Protein AF-A0AAV1LD64-F1 (afdb_monomer)

Solvent-accessible surface are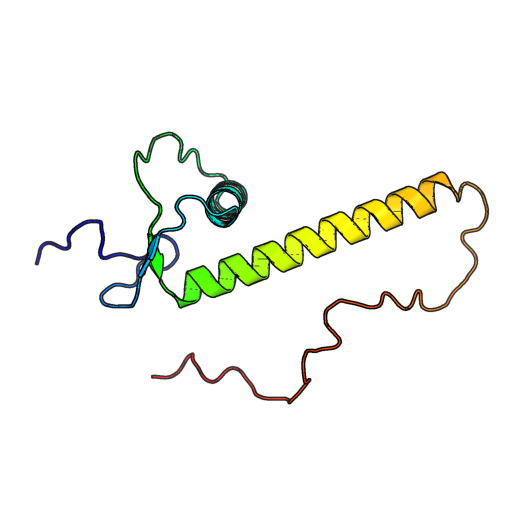a (backbone atoms only — not comparable to full-atom values): 7264 Å² total; per-residue (Å²): 137,86,76,61,85,90,50,45,17,74,84,77,64,51,57,95,62,67,67,42,67,33,63,99,40,78,58,41,58,50,49,43,62,74,64,73,48,84,59,87,76,58,91,66,69,57,39,27,30,56,69,57,50,55,49,50,54,51,50,52,52,51,52,52,52,52,52,54,50,49,54,53,49,53,51,49,56,73,73,38,90,61,80,95,78,78,97,74,82,82,78,71,81,56,90,60,84,74,59,78,84,66,93,67,74,93,74,86,88,78,132

Sequence (111 aa):
MAFSESEVCRICLSVNIRMFALKETGLQNLYKTLTNSFLDEIEGPIIVCFTCHARLIRCRRLQQQAIESNVVLEQLLSVGSMVLSIPSIITYKSPLLNIGLTHRFCQICHT

Foldseek 3Di:
DDDDPQAAAPPPRDGPAAKDFCPPPCLVVLVCVVVVDPCVVPPDTHIHHPVVVVVSVVVVLVVVVVVVVVVVVVVCVVVPVDDPDDDDDPPPPPPCVVPPPPPDDDDPPD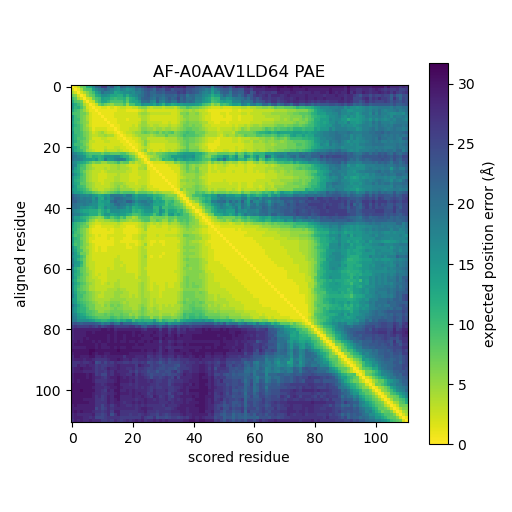D

pLDDT: mean 70.48, std 21.68, range [32.62, 94.56]

Nearest PDB structures (foldseek):
  7pok-assembly1_C  TM=6.959E-01  e=3.299E-03  Drosophila melanogaster

Radius of gyration: 19.92 Å; Cα contacts (8 Å, |Δi|>4): 60; chains: 1; bounding box: 50×31×50 Å

Structure (mmCIF, N/CA/C/O backbone):
data_AF-A0AAV1LD64-F1
#
_entry.id   AF-A0AAV1LD64-F1
#
loop_
_atom_site.group_PDB
_atom_site.id
_atom_site.type_symbol
_atom_site.label_atom_id
_atom_site.label_alt_id
_atom_site.label_comp_id
_atom_site.label_asym_id
_atom_site.label_entity_id
_atom_site.label_seq_id
_atom_site.pdbx_PDB_ins_code
_atom_site.Cartn_x
_atom_site.Cartn_y
_atom_site.Cartn_z
_atom_site.occupancy
_atom_site.B_iso_or_equiv
_atom_site.auth_seq_id
_atom_site.auth_comp_id
_atom_site.auth_asym_id
_atom_site.auth_atom_id
_atom_site.pdbx_PDB_model_num
ATOM 1 N N . MET A 1 1 ? 23.409 -4.088 -20.575 1.00 36.66 1 MET A N 1
ATOM 2 C CA . MET A 1 1 ? 22.063 -3.493 -20.709 1.00 36.66 1 MET A CA 1
ATOM 3 C C . MET A 1 1 ? 21.831 -2.635 -19.483 1.00 36.66 1 MET A C 1
ATOM 5 O O . MET A 1 1 ? 21.781 -3.184 -18.392 1.00 36.66 1 MET A O 1
ATOM 9 N N . ALA A 1 2 ? 21.828 -1.313 -19.645 1.00 37.06 2 ALA A N 1
ATOM 10 C CA . ALA A 1 2 ? 21.528 -0.380 -18.565 1.00 37.06 2 ALA A CA 1
ATOM 11 C C . ALA A 1 2 ? 20.027 -0.077 -18.624 1.00 37.06 2 ALA A C 1
ATOM 13 O O . ALA A 1 2 ? 19.560 0.436 -19.636 1.00 37.06 2 ALA A O 1
ATOM 14 N N . PHE A 1 3 ? 19.286 -0.461 -17.587 1.00 45.44 3 PHE A N 1
ATOM 15 C CA . PHE A 1 3 ? 17.889 -0.067 -17.423 1.00 45.44 3 PHE A CA 1
ATOM 16 C C . PHE A 1 3 ? 17.871 1.320 -16.790 1.00 45.44 3 PHE A C 1
ATOM 18 O O . PHE A 1 3 ? 18.592 1.564 -15.821 1.00 45.44 3 PHE A O 1
ATOM 25 N N . SER A 1 4 ? 17.083 2.233 -17.347 1.00 50.72 4 SER A N 1
ATOM 26 C CA . SER A 1 4 ? 16.829 3.508 -16.673 1.00 50.72 4 SER A CA 1
ATOM 27 C C . SER A 1 4 ? 15.995 3.227 -15.415 1.00 50.72 4 SER A C 1
ATOM 29 O O . SER A 1 4 ? 15.118 2.363 -15.442 1.00 50.72 4 SER A O 1
ATOM 31 N N . GLU A 1 5 ? 16.245 3.914 -14.293 1.00 54.12 5 GLU A N 1
ATOM 32 C CA . GLU A 1 5 ? 15.523 3.685 -13.019 1.00 54.12 5 GLU A CA 1
ATOM 33 C C . GLU A 1 5 ? 13.987 3.752 -13.152 1.00 54.12 5 GLU A C 1
ATOM 35 O O . GLU A 1 5 ? 13.259 3.212 -12.319 1.00 54.12 5 GLU A O 1
ATOM 40 N N . SER A 1 6 ? 13.479 4.351 -14.232 1.00 60.78 6 SER A N 1
ATOM 41 C CA . SER A 1 6 ? 12.062 4.418 -14.584 1.00 60.78 6 SER A CA 1
ATOM 42 C C . SER A 1 6 ? 11.432 3.114 -15.101 1.00 60.78 6 SER A C 1
ATOM 44 O O . SER A 1 6 ? 10.228 3.095 -15.359 1.00 60.78 6 SER A O 1
ATOM 46 N N . GLU A 1 7 ? 12.191 2.026 -15.255 1.00 73.62 7 GLU A N 1
ATOM 47 C CA . GLU A 1 7 ? 11.720 0.793 -15.913 1.00 73.62 7 GLU A CA 1
ATOM 48 C C . GLU A 1 7 ? 11.458 -0.383 -14.963 1.00 73.62 7 GLU A C 1
ATOM 50 O O . GLU A 1 7 ? 11.042 -1.453 -15.414 1.00 73.62 7 GLU A O 1
ATOM 55 N N . VAL A 1 8 ? 11.655 -0.202 -13.652 1.00 87.69 8 VAL A N 1
ATOM 56 C CA . VAL A 1 8 ? 11.514 -1.271 -12.650 1.00 87.69 8 VAL A CA 1
ATOM 57 C C . VAL A 1 8 ? 10.371 -0.962 -11.684 1.00 87.69 8 VAL A C 1
ATOM 59 O O . VAL A 1 8 ? 10.309 0.103 -11.073 1.00 87.69 8 VAL A O 1
ATOM 62 N N . CYS A 1 9 ? 9.462 -1.918 -11.482 1.00 90.56 9 CYS A N 1
ATOM 63 C CA . CYS A 1 9 ? 8.418 -1.780 -10.472 1.00 90.56 9 CYS A CA 1
ATOM 64 C C . CYS A 1 9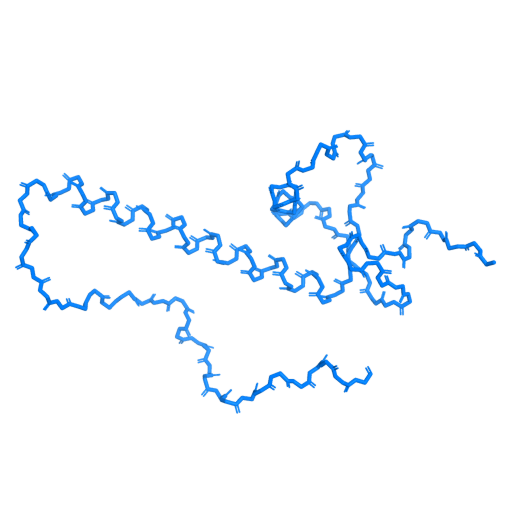 ? 9.014 -1.806 -9.060 1.00 90.56 9 CYS A C 1
ATOM 66 O O . CYS A 1 9 ? 9.611 -2.801 -8.657 1.00 90.56 9 CYS A O 1
ATOM 68 N N . ARG A 1 10 ? 8.733 -0.783 -8.245 1.00 87.94 10 ARG A N 1
ATOM 69 C CA . ARG A 1 10 ? 9.268 -0.702 -6.876 1.00 87.94 10 ARG A CA 1
ATOM 70 C C . ARG A 1 10 ? 8.802 -1.815 -5.924 1.00 87.94 10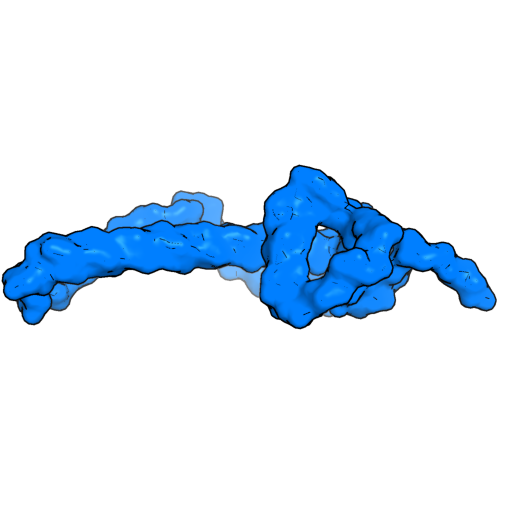 ARG A C 1
ATOM 72 O O . ARG A 1 10 ? 9.481 -2.090 -4.946 1.00 87.94 10 ARG A O 1
ATOM 79 N N . ILE A 1 11 ? 7.661 -2.452 -6.198 1.00 90.25 11 ILE A N 1
ATOM 80 C CA . ILE A 1 11 ? 7.078 -3.487 -5.326 1.00 90.25 11 ILE A CA 1
ATOM 81 C C . ILE A 1 11 ? 7.542 -4.892 -5.715 1.00 90.25 11 ILE A C 1
ATOM 83 O O . ILE A 1 11 ? 7.927 -5.669 -4.852 1.00 90.25 11 ILE A O 1
ATOM 87 N N . CYS A 1 12 ? 7.440 -5.247 -6.998 1.00 92.94 12 CYS A N 1
ATOM 88 C CA . CYS A 1 12 ? 7.684 -6.616 -7.463 1.00 92.94 12 CYS A CA 1
ATOM 89 C C . CYS A 1 12 ? 8.910 -6.755 -8.369 1.00 92.94 12 CYS A C 1
ATOM 91 O O . CYS A 1 12 ? 9.140 -7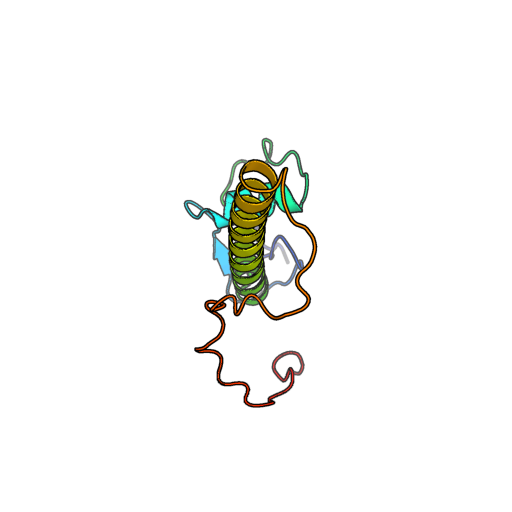.840 -8.890 1.00 92.94 12 CYS A O 1
ATOM 93 N N . LEU A 1 13 ? 9.659 -5.669 -8.590 1.00 90.88 13 LEU A N 1
ATOM 94 C CA . LEU A 1 13 ? 10.872 -5.611 -9.417 1.00 90.88 13 LEU A CA 1
ATOM 95 C C . LEU A 1 13 ? 10.693 -6.047 -10.881 1.00 90.88 13 LEU A C 1
ATOM 97 O O . LEU A 1 13 ? 11.666 -6.238 -11.603 1.00 90.88 13 LEU A O 1
ATOM 101 N N . SER A 1 14 ? 9.452 -6.184 -11.348 1.00 91.19 14 SER A N 1
ATOM 102 C CA . SER A 1 14 ? 9.168 -6.482 -12.749 1.00 91.19 14 SER A CA 1
ATOM 103 C C . SER A 1 14 ? 9.597 -5.328 -13.654 1.00 91.19 14 SER A C 1
ATOM 105 O O . SER A 1 14 ? 9.457 -4.163 -13.281 1.00 91.19 14 SER A O 1
ATOM 107 N N . VAL A 1 15 ? 10.051 -5.675 -14.856 1.00 90.38 15 VAL A N 1
ATOM 108 C CA . VAL A 1 15 ? 10.501 -4.760 -15.916 1.00 90.38 15 VAL A CA 1
ATOM 109 C C . VAL A 1 15 ? 9.683 -4.971 -17.189 1.00 90.38 15 VAL A C 1
ATOM 111 O O . VAL A 1 15 ? 8.971 -5.969 -17.293 1.00 90.38 15 VAL A O 1
ATOM 114 N N . ASN A 1 16 ? 9.779 -4.055 -18.160 1.00 84.69 16 ASN A N 1
ATOM 115 C CA . ASN A 1 16 ? 9.118 -4.159 -19.475 1.00 84.69 16 ASN A CA 1
ATOM 116 C C . ASN A 1 16 ? 7.587 -4.326 -19.418 1.00 84.69 16 ASN A C 1
ATOM 118 O O . ASN A 1 16 ? 6.976 -4.928 -20.299 1.00 84.69 16 ASN A O 1
ATOM 122 N N . ILE A 1 17 ? 6.948 -3.794 -18.377 1.00 88.19 17 ILE A N 1
ATOM 123 C CA . ILE A 1 17 ? 5.492 -3.818 -18.211 1.00 88.19 17 ILE A CA 1
ATOM 124 C C . ILE A 1 17 ? 4.961 -2.416 -17.962 1.00 88.19 17 ILE A C 1
ATOM 126 O O . ILE A 1 17 ? 5.699 -1.523 -17.555 1.00 88.19 17 ILE A O 1
ATOM 130 N N . ARG A 1 18 ? 3.658 -2.214 -18.190 1.00 88.88 18 ARG A N 1
ATOM 131 C CA . ARG A 1 18 ? 3.028 -0.905 -17.994 1.00 88.88 18 ARG A CA 1
ATOM 132 C C . ARG A 1 18 ? 3.195 -0.442 -16.544 1.00 88.88 18 ARG A C 1
ATOM 134 O O . ARG A 1 18 ? 2.685 -1.083 -15.618 1.00 88.88 18 ARG A O 1
ATOM 141 N N . MET A 1 19 ? 3.871 0.691 -16.392 1.00 89.62 19 MET A N 1
ATOM 142 C CA . MET A 1 19 ? 4.152 1.333 -15.117 1.00 89.62 19 MET A CA 1
ATOM 143 C C . MET A 1 19 ? 3.226 2.526 -14.863 1.00 89.62 19 MET A C 1
ATOM 145 O O . MET A 1 19 ? 2.727 3.157 -15.791 1.00 89.62 19 MET A O 1
ATOM 149 N N . PHE A 1 20 ? 3.011 2.825 -13.588 1.00 88.88 20 PHE A N 1
ATOM 150 C CA . PHE A 1 20 ? 2.203 3.921 -13.078 1.00 88.88 20 PHE A CA 1
ATOM 151 C C . PHE A 1 20 ? 2.992 4.641 -11.991 1.00 88.88 20 PHE A C 1
ATOM 153 O O . PHE A 1 20 ? 3.495 4.008 -11.059 1.00 88.88 20 PHE A O 1
ATOM 160 N N . ALA A 1 21 ? 3.082 5.963 -12.097 1.00 88.31 21 ALA A N 1
ATOM 161 C CA . ALA A 1 21 ? 3.579 6.790 -11.011 1.00 88.31 21 ALA A CA 1
ATOM 162 C C . ALA A 1 21 ? 2.502 6.897 -9.921 1.00 88.31 21 ALA A C 1
ATOM 164 O O . ALA A 1 21 ? 1.340 7.163 -10.215 1.00 88.31 21 ALA A O 1
ATOM 165 N N . LEU A 1 22 ? 2.891 6.731 -8.658 1.00 87.00 22 LEU A N 1
ATOM 166 C CA . LEU A 1 22 ? 2.005 6.926 -7.507 1.00 87.00 22 LEU A CA 1
ATOM 167 C C . LEU A 1 22 ? 1.806 8.410 -7.145 1.00 87.00 22 LEU A C 1
ATOM 169 O O . LEU A 1 22 ? 1.011 8.703 -6.247 1.00 87.00 22 LEU A O 1
ATOM 173 N N . LYS A 1 23 ? 2.521 9.326 -7.822 1.00 73.31 23 LYS A N 1
ATOM 174 C CA . LYS A 1 23 ? 2.572 10.765 -7.516 1.00 73.31 23 LYS A CA 1
ATOM 175 C C . LYS A 1 23 ? 1.161 11.358 -7.410 1.00 73.31 23 LYS A C 1
ATOM 177 O O . LYS A 1 23 ? 0.303 11.055 -8.232 1.00 73.31 23 LYS A O 1
ATOM 182 N N . GLU A 1 24 ? 0.940 12.178 -6.380 1.00 60.91 24 GLU A N 1
ATOM 183 C CA . GLU A 1 24 ? -0.305 12.938 -6.127 1.00 60.91 24 GLU A CA 1
ATOM 184 C C . GLU A 1 24 ? -1.561 12.101 -5.836 1.00 60.91 24 GLU A C 1
ATOM 186 O O . GLU A 1 24 ? -2.674 12.618 -5.754 1.00 60.91 24 GLU A O 1
ATOM 191 N N . THR A 1 25 ? -1.399 10.805 -5.576 1.00 62.66 25 THR A N 1
ATOM 192 C CA . THR A 1 25 ? -2.499 9.950 -5.129 1.00 62.66 25 THR A CA 1
ATOM 193 C C . THR A 1 25 ? -2.305 9.564 -3.667 1.00 62.66 25 THR A C 1
ATOM 195 O O . THR A 1 25 ? -1.194 9.283 -3.219 1.00 62.66 25 THR A O 1
ATOM 198 N N . GLY A 1 26 ? -3.398 9.425 -2.909 1.00 76.75 26 GLY A N 1
ATOM 199 C CA . GLY A 1 26 ? -3.336 8.820 -1.566 1.00 76.75 26 GLY A CA 1
ATOM 200 C C . GLY A 1 26 ? -2.767 7.385 -1.541 1.00 76.75 26 GLY A C 1
ATOM 201 O O . GLY A 1 26 ? -2.587 6.828 -0.464 1.00 76.75 26 GLY A O 1
ATOM 202 N N . LEU A 1 27 ? -2.458 6.781 -2.700 1.00 86.19 27 LEU A N 1
ATOM 203 C CA . LEU A 1 27 ? -1.750 5.502 -2.793 1.00 86.19 27 LEU A CA 1
ATOM 204 C C . LEU A 1 27 ? -0.258 5.625 -2.464 1.00 86.19 27 LEU A C 1
ATOM 206 O O . LEU A 1 27 ? 0.299 4.666 -1.941 1.00 86.19 27 LEU A O 1
ATOM 210 N N . GLN A 1 28 ? 0.385 6.769 -2.726 1.00 86.19 28 GLN A N 1
ATOM 211 C CA . GLN A 1 28 ? 1.790 6.971 -2.351 1.00 86.19 28 GLN A CA 1
ATOM 212 C C . GLN A 1 28 ? 1.955 6.955 -0.828 1.00 86.19 28 GLN A C 1
ATOM 214 O O . GLN A 1 28 ? 2.849 6.288 -0.314 1.00 86.19 28 GLN A O 1
ATOM 219 N N . ASN A 1 29 ? 1.049 7.621 -0.110 1.00 84.81 29 ASN A N 1
ATOM 220 C CA . ASN A 1 29 ? 1.039 7.615 1.353 1.00 84.81 29 ASN A CA 1
ATOM 221 C C . ASN A 1 29 ? 0.752 6.215 1.898 1.00 84.81 29 ASN A C 1
ATOM 223 O O . ASN A 1 29 ? 1.490 5.740 2.753 1.00 84.81 29 ASN A O 1
ATOM 227 N N . LEU A 1 30 ? -0.253 5.522 1.347 1.00 88.12 30 LEU A N 1
ATOM 228 C CA . LEU A 1 30 ? -0.539 4.137 1.723 1.00 88.12 30 LEU A CA 1
ATOM 229 C C . LEU A 1 30 ? 0.679 3.232 1.518 1.00 88.12 30 LEU A C 1
ATOM 231 O O . LEU A 1 30 ? 1.000 2.435 2.392 1.00 88.12 30 LEU A O 1
ATOM 235 N N . TYR A 1 31 ? 1.363 3.356 0.382 1.00 88.25 31 TYR A N 1
ATOM 236 C CA . TYR A 1 31 ? 2.583 2.605 0.122 1.00 88.25 31 TYR A CA 1
ATOM 237 C C . TYR A 1 31 ? 3.646 2.887 1.192 1.00 88.25 31 TYR A C 1
ATOM 239 O O . TYR A 1 31 ? 4.110 1.936 1.812 1.00 88.25 31 TYR A O 1
ATOM 247 N N . LYS A 1 32 ? 3.947 4.167 1.478 1.00 85.69 32 LYS A N 1
ATOM 248 C CA . LYS A 1 32 ? 4.897 4.568 2.535 1.00 85.69 32 LYS A CA 1
ATOM 249 C C . LYS A 1 32 ? 4.540 3.954 3.896 1.00 85.69 32 LYS A C 1
ATOM 251 O O . LYS A 1 32 ? 5.420 3.429 4.572 1.00 85.69 32 LYS A O 1
ATOM 256 N N . THR A 1 33 ? 3.259 3.982 4.273 1.00 86.44 33 THR A N 1
ATOM 257 C CA . THR A 1 33 ? 2.761 3.378 5.519 1.00 86.44 33 THR A CA 1
ATOM 258 C C . THR A 1 33 ? 2.961 1.863 5.542 1.00 86.44 33 THR A C 1
ATOM 260 O O . THR A 1 33 ? 3.423 1.325 6.542 1.00 86.44 33 THR A O 1
ATOM 263 N N . LEU A 1 34 ? 2.631 1.162 4.452 1.00 86.69 34 LEU A N 1
ATOM 264 C CA . LEU A 1 34 ? 2.718 -0.300 4.389 1.00 86.69 34 LEU A CA 1
ATOM 265 C C . LEU A 1 34 ? 4.158 -0.812 4.409 1.00 86.69 34 LEU A C 1
ATOM 267 O O . LEU A 1 34 ? 4.419 -1.867 4.978 1.00 86.69 34 LEU A O 1
ATOM 271 N N . THR A 1 35 ? 5.085 -0.098 3.775 1.00 84.62 35 THR A N 1
ATOM 272 C CA . THR A 1 35 ? 6.485 -0.527 3.701 1.00 84.62 35 THR A CA 1
ATOM 273 C C . THR A 1 35 ? 7.314 -0.081 4.899 1.00 84.62 35 THR A C 1
ATOM 275 O O . THR A 1 35 ? 8.494 -0.419 4.954 1.00 84.62 35 THR A O 1
ATOM 278 N N . ASN A 1 36 ? 6.713 0.657 5.848 1.00 74.12 36 ASN A N 1
ATOM 279 C CA . ASN A 1 36 ? 7.356 1.228 7.040 1.00 74.12 36 ASN A CA 1
ATOM 280 C C . ASN A 1 36 ? 8.726 1.861 6.746 1.00 74.12 36 ASN A C 1
ATOM 282 O O . ASN A 1 36 ? 9.667 1.813 7.535 1.00 74.12 36 ASN A O 1
ATOM 286 N N . SER A 1 37 ? 8.866 2.360 5.528 1.00 63.06 37 SER A N 1
ATOM 287 C CA . SER A 1 37 ? 10.151 2.693 4.949 1.00 63.06 37 SER A CA 1
ATOM 288 C C . SER A 1 37 ? 10.329 4.192 5.065 1.00 63.06 37 SER A C 1
ATOM 290 O O . SER A 1 37 ? 9.462 4.937 4.597 1.00 63.06 37 SER A O 1
ATOM 292 N N . PHE A 1 38 ? 11.466 4.602 5.627 1.00 54.66 38 PHE A N 1
ATOM 293 C CA . PHE A 1 38 ? 12.020 5.955 5.586 1.00 54.66 38 PHE A CA 1
ATOM 294 C C . PHE A 1 38 ? 12.306 6.348 4.125 1.00 54.66 38 PHE A C 1
ATOM 296 O O . PHE A 1 38 ? 13.439 6.417 3.673 1.00 54.66 38 PHE A O 1
ATOM 303 N N . LEU A 1 39 ? 11.254 6.527 3.327 1.00 55.44 39 LEU A N 1
ATOM 304 C CA . LEU A 1 39 ? 11.322 6.942 1.921 1.00 55.44 39 LEU A CA 1
ATOM 305 C C . LEU A 1 39 ? 11.444 8.459 1.795 1.00 55.44 39 LEU A C 1
ATOM 307 O O . LEU A 1 39 ? 11.121 9.012 0.745 1.00 55.44 39 LEU A O 1
ATOM 311 N N . ASP A 1 40 ? 11.860 9.128 2.863 1.00 54.16 40 ASP A N 1
ATOM 312 C CA . ASP A 1 40 ? 12.151 10.555 2.833 1.00 54.16 40 ASP A CA 1
ATOM 313 C C . ASP A 1 40 ? 13.466 10.832 2.089 1.00 54.16 40 ASP A C 1
ATOM 315 O O . ASP A 1 40 ? 13.705 11.961 1.684 1.00 54.16 40 ASP A O 1
ATOM 319 N N . GLU A 1 41 ? 14.254 9.789 1.798 1.00 55.84 41 GLU A N 1
ATOM 320 C CA . GLU A 1 41 ? 15.472 9.872 0.983 1.00 55.84 41 GLU A CA 1
ATOM 321 C C . GLU A 1 41 ? 15.245 9.625 -0.519 1.00 55.84 41 GLU A C 1
ATOM 323 O O . GLU A 1 41 ? 16.138 9.883 -1.322 1.00 55.84 41 GLU A O 1
ATOM 328 N N . ILE A 1 42 ? 14.070 9.135 -0.943 1.00 58.69 42 ILE A N 1
ATOM 329 C CA . ILE A 1 42 ? 13.805 8.922 -2.376 1.00 58.69 42 ILE A CA 1
ATOM 330 C C . ILE A 1 42 ? 13.135 10.167 -2.947 1.00 58.69 42 ILE A C 1
ATOM 332 O O . ILE A 1 42 ? 11.906 10.276 -2.983 1.00 58.69 42 ILE A O 1
ATOM 336 N N . GLU A 1 43 ? 13.959 11.103 -3.415 1.00 57.62 43 GLU A N 1
ATOM 337 C CA . GLU A 1 43 ? 13.525 12.221 -4.250 1.00 57.62 43 GLU A CA 1
ATOM 338 C C . GLU A 1 43 ? 12.990 11.688 -5.587 1.00 57.62 43 GLU A C 1
ATOM 340 O O . GLU A 1 43 ? 13.714 11.522 -6.564 1.00 57.62 43 GLU A O 1
ATOM 345 N N . GLY A 1 44 ? 11.695 11.369 -5.648 1.00 67.06 44 GLY A N 1
ATOM 346 C CA . GLY A 1 44 ? 11.079 10.994 -6.915 1.00 67.06 44 GLY A CA 1
ATOM 347 C C . GLY A 1 44 ? 9.691 10.364 -6.824 1.00 67.06 44 GLY A C 1
ATOM 348 O O . GLY A 1 44 ? 9.259 9.888 -5.770 1.00 67.06 44 GLY A O 1
ATOM 349 N N . PRO A 1 45 ? 8.948 10.353 -7.944 1.00 73.19 45 PRO A N 1
ATOM 350 C CA . PRO A 1 45 ? 7.699 9.617 -8.034 1.00 73.19 45 PRO A CA 1
ATOM 351 C C . PRO A 1 45 ? 7.967 8.114 -7.898 1.00 73.19 45 PRO A C 1
ATOM 353 O O . PRO A 1 45 ? 8.757 7.540 -8.640 1.00 73.19 45 PRO A O 1
ATOM 356 N N . ILE A 1 46 ? 7.266 7.454 -6.976 1.00 84.62 46 ILE A N 1
ATOM 357 C CA . ILE A 1 46 ? 7.335 5.995 -6.844 1.00 84.62 46 ILE A CA 1
ATOM 358 C C . ILE A 1 46 ? 6.626 5.374 -8.044 1.00 84.62 46 ILE A C 1
ATOM 360 O O . ILE A 1 46 ? 5.441 5.633 -8.260 1.00 84.62 46 ILE A O 1
ATOM 364 N N . ILE A 1 47 ? 7.338 4.550 -8.806 1.00 88.50 47 ILE A N 1
ATOM 365 C CA . ILE A 1 47 ? 6.813 3.892 -10.002 1.00 88.50 47 ILE A CA 1
ATOM 366 C C . ILE A 1 47 ? 6.512 2.422 -9.693 1.00 88.50 47 ILE A C 1
ATOM 368 O O . ILE A 1 47 ? 7.336 1.687 -9.143 1.00 88.50 47 ILE A O 1
ATOM 372 N N . VAL A 1 48 ? 5.305 1.975 -10.036 1.00 90.94 48 VAL A N 1
ATOM 373 C CA . VAL A 1 48 ? 4.855 0.594 -9.826 1.00 90.94 48 VAL A CA 1
ATOM 374 C C . VAL A 1 48 ? 4.169 0.046 -11.068 1.00 90.94 48 VAL A C 1
ATOM 376 O O . VAL A 1 48 ? 3.572 0.790 -11.838 1.00 90.94 48 VAL A O 1
ATOM 379 N N . CYS A 1 49 ? 4.198 -1.267 -11.264 1.00 93.75 49 CYS A N 1
ATOM 380 C CA . CYS A 1 49 ? 3.477 -1.882 -12.367 1.00 93.75 49 CYS A CA 1
ATOM 381 C C . CYS A 1 49 ? 1.961 -1.846 -12.159 1.00 93.75 49 CYS A C 1
ATOM 383 O O . CYS A 1 49 ? 1.474 -1.737 -11.031 1.00 93.75 49 CYS A O 1
ATOM 385 N N . PHE A 1 50 ? 1.206 -2.016 -13.245 1.00 91.44 50 PHE A N 1
ATOM 386 C CA . PHE A 1 50 ? -0.260 -2.027 -13.222 1.00 91.44 50 PHE A CA 1
ATOM 387 C C . PHE A 1 50 ? -0.852 -3.028 -12.209 1.00 91.44 50 PHE A C 1
ATOM 389 O O . PHE A 1 50 ? -1.843 -2.723 -11.543 1.00 91.44 50 PHE A O 1
ATOM 396 N N . THR A 1 51 ? -0.226 -4.198 -12.041 1.00 94.56 51 THR A N 1
ATOM 397 C CA . THR A 1 51 ? -0.663 -5.230 -11.088 1.00 94.56 51 THR A CA 1
ATOM 398 C C . THR A 1 51 ? -0.507 -4.756 -9.649 1.00 94.56 51 THR A C 1
ATOM 400 O O . THR A 1 51 ? -1.441 -4.857 -8.850 1.00 94.56 51 THR A O 1
ATOM 403 N N . CYS A 1 52 ? 0.656 -4.205 -9.306 1.00 93.44 52 CYS A N 1
ATOM 404 C CA . CYS A 1 52 ? 0.917 -3.682 -7.970 1.00 93.44 52 CYS A CA 1
ATOM 405 C C . CYS A 1 52 ? 0.103 -2.418 -7.682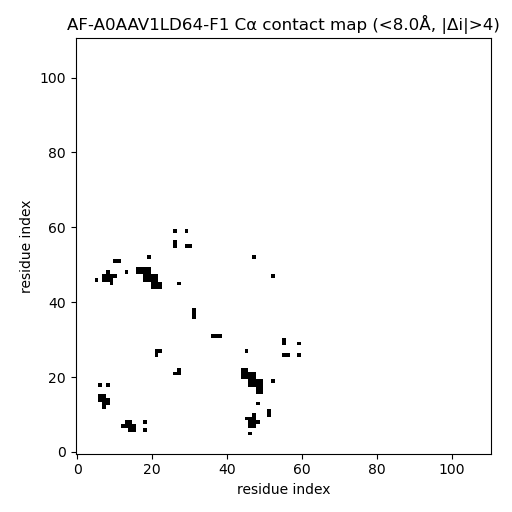 1.00 93.44 52 CYS A C 1
ATOM 407 O O . CYS A 1 52 ? -0.413 -2.270 -6.577 1.00 93.44 52 CYS A O 1
ATOM 409 N N . HIS A 1 53 ? -0.113 -1.569 -8.687 1.00 92.44 53 HIS A N 1
ATOM 410 C CA . HIS A 1 53 ? -1.028 -0.435 -8.601 1.00 92.44 53 HIS A CA 1
ATOM 411 C C . HIS A 1 53 ? -2.456 -0.887 -8.243 1.00 92.44 53 HIS A C 1
ATOM 413 O O . HIS A 1 53 ? -3.059 -0.386 -7.294 1.00 92.44 53 HIS A O 1
ATOM 419 N N . ALA A 1 54 ? -2.986 -1.903 -8.935 1.00 92.50 54 ALA A N 1
ATOM 420 C CA . ALA A 1 54 ? -4.307 -2.458 -8.639 1.00 92.50 54 ALA A CA 1
ATOM 421 C C . ALA A 1 54 ? -4.391 -3.080 -7.233 1.00 92.50 54 ALA A C 1
ATOM 423 O O . ALA A 1 54 ? -5.416 -2.951 -6.559 1.00 92.50 54 ALA A O 1
ATOM 424 N N . ARG A 1 55 ? -3.316 -3.729 -6.762 1.00 94.44 55 ARG A N 1
ATOM 425 C CA . ARG A 1 55 ? -3.230 -4.255 -5.388 1.00 94.44 55 ARG A CA 1
ATOM 426 C C . ARG A 1 55 ? -3.262 -3.130 -4.352 1.00 94.44 55 ARG A C 1
ATOM 428 O O . ARG A 1 55 ? -4.055 -3.218 -3.420 1.00 94.44 55 ARG A O 1
ATOM 435 N N . LEU A 1 56 ? -2.505 -2.050 -4.554 1.00 92.75 56 LEU A N 1
ATOM 436 C CA . LEU A 1 56 ? -2.529 -0.877 -3.672 1.00 92.75 56 LEU A CA 1
ATOM 4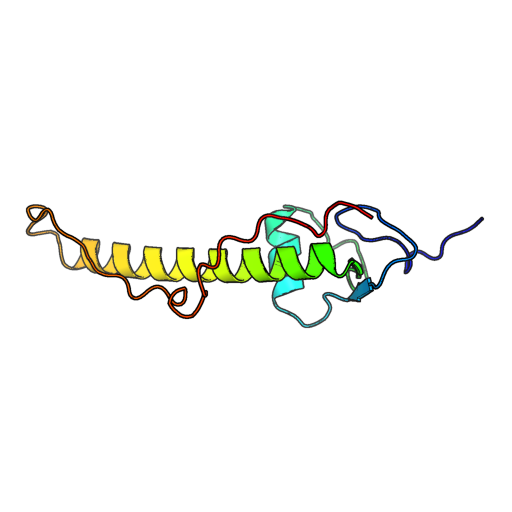37 C C . LEU A 1 56 ? -3.924 -0.245 -3.583 1.00 92.75 56 LEU A C 1
ATOM 439 O O . LEU A 1 56 ? -4.371 0.099 -2.491 1.00 92.75 56 LEU A O 1
ATOM 443 N N . ILE A 1 57 ? -4.659 -0.154 -4.697 1.00 91.94 57 ILE A N 1
ATOM 444 C CA . ILE A 1 57 ? -6.051 0.327 -4.683 1.00 91.94 57 ILE A CA 1
ATOM 445 C C . ILE A 1 57 ? -6.936 -0.554 -3.792 1.00 91.94 57 ILE A C 1
ATOM 447 O O . ILE A 1 57 ? -7.755 -0.038 -3.030 1.00 91.94 57 ILE A O 1
ATOM 451 N N . ARG A 1 58 ? -6.783 -1.882 -3.865 1.00 93.56 58 ARG A N 1
ATOM 452 C CA . ARG A 1 58 ? -7.541 -2.813 -3.012 1.00 93.56 58 ARG A CA 1
ATOM 453 C C . ARG A 1 58 ? -7.171 -2.649 -1.541 1.00 93.56 58 ARG A C 1
ATOM 455 O O . ARG A 1 58 ? -8.072 -2.594 -0.711 1.00 93.56 58 ARG A O 1
ATOM 462 N N . CYS A 1 59 ? -5.885 -2.493 -1.232 1.00 93.38 59 CYS A N 1
ATOM 463 C CA . CYS A 1 59 ? -5.425 -2.195 0.123 1.00 93.38 59 CYS A CA 1
ATOM 464 C C . CYS A 1 59 ? -6.043 -0.895 0.655 1.00 93.38 59 CYS A C 1
ATOM 466 O O . CYS A 1 59 ? -6.513 -0.876 1.786 1.00 93.38 59 CYS A O 1
ATOM 468 N N . ARG A 1 60 ? -6.135 0.161 -0.165 1.00 90.94 60 ARG A N 1
ATOM 469 C CA . ARG A 1 60 ? -6.769 1.427 0.237 1.00 90.94 60 ARG A CA 1
ATOM 470 C C . ARG A 1 60 ? -8.246 1.257 0.579 1.00 90.94 60 ARG A C 1
ATOM 472 O O . ARG A 1 60 ? -8.720 1.823 1.555 1.00 90.94 60 ARG A O 1
ATOM 479 N N . ARG A 1 61 ? -8.975 0.470 -0.215 1.00 91.81 61 ARG A N 1
ATOM 480 C CA . ARG A 1 61 ? -10.387 0.161 0.062 1.00 91.81 61 ARG A CA 1
ATOM 481 C C . ARG A 1 61 ? -10.540 -0.615 1.366 1.00 91.81 61 ARG A C 1
ATOM 483 O O . ARG A 1 61 ? -11.403 -0.272 2.162 1.00 91.81 61 ARG A O 1
ATOM 490 N N . LEU A 1 62 ? -9.683 -1.609 1.597 1.00 93.12 62 LEU A N 1
ATOM 491 C CA . LEU A 1 62 ? -9.687 -2.376 2.842 1.00 93.12 62 LEU A CA 1
ATOM 492 C C . LEU A 1 62 ? -9.367 -1.488 4.053 1.00 93.12 62 LEU A C 1
ATOM 494 O O . LEU A 1 62 ? -10.043 -1.578 5.070 1.00 93.12 62 LEU A O 1
ATOM 498 N N . GLN A 1 63 ? -8.379 -0.597 3.929 1.00 91.56 63 GLN A N 1
ATOM 499 C CA . GLN A 1 63 ? -8.041 0.372 4.971 1.00 91.56 63 GLN A CA 1
ATOM 500 C C . GLN A 1 63 ? -9.240 1.265 5.308 1.00 91.56 63 GLN A C 1
ATOM 502 O O . GLN A 1 63 ? -9.563 1.435 6.479 1.00 91.56 63 GLN A O 1
ATOM 507 N N . GLN A 1 64 ? -9.929 1.790 4.292 1.00 90.31 64 GLN A N 1
ATOM 508 C CA . GLN A 1 64 ? -11.121 2.614 4.487 1.00 90.31 64 GLN A CA 1
ATOM 509 C C . GLN A 1 64 ? -12.233 1.843 5.216 1.00 90.31 64 GLN A C 1
ATOM 511 O O . GLN A 1 64 ? -12.807 2.352 6.174 1.00 90.31 64 GLN A O 1
ATOM 516 N N . GLN A 1 65 ? -12.476 0.589 4.827 1.00 93.19 65 GLN A N 1
ATOM 517 C CA . GLN A 1 65 ? -13.454 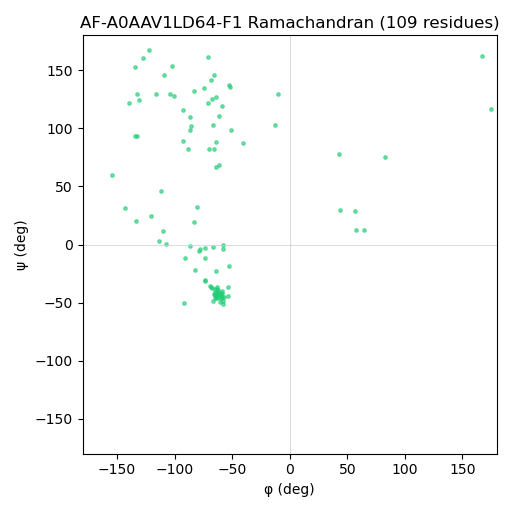-0.277 5.494 1.00 93.19 65 GLN A CA 1
ATOM 518 C C . GLN A 1 65 ? -13.093 -0.557 6.955 1.00 93.19 65 GLN A C 1
ATOM 520 O O . GLN A 1 65 ? -13.976 -0.588 7.811 1.00 93.19 65 GLN A O 1
ATOM 525 N N . ALA A 1 66 ? -11.808 -0.756 7.254 1.00 93.94 66 ALA A N 1
ATOM 526 C CA . ALA A 1 66 ? -11.342 -0.962 8.620 1.00 93.94 66 ALA A CA 1
ATOM 527 C C . ALA A 1 66 ? -11.562 0.289 9.486 1.00 93.94 66 ALA A C 1
ATOM 529 O O . ALA A 1 66 ? -12.058 0.169 10.603 1.00 93.94 66 ALA A O 1
ATOM 530 N N . ILE A 1 67 ? -11.266 1.481 8.952 1.00 91.44 67 ILE A N 1
ATOM 531 C CA . ILE A 1 67 ? -11.510 2.762 9.634 1.00 91.44 67 ILE A CA 1
ATOM 532 C C . ILE A 1 67 ? -13.004 2.935 9.925 1.00 91.44 67 ILE A C 1
ATOM 534 O O . ILE A 1 67 ? -13.383 3.198 11.063 1.00 91.44 67 ILE A O 1
ATOM 538 N N . GLU A 1 68 ? -13.862 2.733 8.924 1.00 93.06 68 GLU A N 1
ATOM 539 C CA . GLU A 1 68 ? -15.317 2.853 9.082 1.00 93.06 68 GLU A CA 1
ATOM 540 C C . GLU A 1 68 ? -15.870 1.849 10.099 1.00 93.06 68 GLU A C 1
ATOM 542 O O . GLU A 1 68 ? -16.699 2.202 10.936 1.00 93.06 68 GLU A O 1
ATOM 547 N N . SER A 1 69 ? -15.382 0.607 10.067 1.00 92.62 69 SER A N 1
ATOM 548 C CA . SER A 1 69 ? -15.791 -0.429 11.021 1.00 92.62 69 SER A CA 1
ATOM 549 C C . SER A 1 69 ? -15.364 -0.085 12.450 1.00 92.62 69 SER A C 1
ATOM 551 O O . SER A 1 69 ? -16.135 -0.305 13.382 1.00 92.62 69 SER A O 1
ATOM 553 N N . ASN A 1 70 ? -14.171 0.491 12.628 1.00 93.25 70 ASN A N 1
ATOM 554 C CA . ASN A 1 70 ? -13.688 0.925 13.937 1.00 93.25 70 ASN A CA 1
ATOM 555 C C . ASN A 1 70 ? -14.525 2.081 14.503 1.00 93.25 70 ASN A C 1
ATOM 557 O O . ASN A 1 70 ? -14.913 2.033 15.664 1.00 93.25 70 ASN A O 1
ATOM 561 N N . VAL A 1 71 ? -14.883 3.069 13.676 1.00 92.12 71 VAL A N 1
ATOM 562 C CA . VAL A 1 71 ? -15.769 4.174 14.090 1.00 92.12 71 VAL A CA 1
ATOM 563 C C . VAL A 1 71 ? -17.122 3.646 14.570 1.00 92.12 71 VAL A C 1
ATOM 565 O O . VAL A 1 71 ? -17.621 4.072 15.609 1.00 92.12 71 VAL A O 1
ATOM 568 N N . VAL A 1 72 ? -17.713 2.689 13.847 1.00 90.12 72 VAL A N 1
ATOM 569 C CA . VAL A 1 72 ? -18.977 2.059 14.263 1.00 90.12 72 VAL A CA 1
ATOM 570 C C . VAL A 1 72 ? -18.806 1.302 15.581 1.00 90.12 72 VAL A C 1
ATOM 572 O O . VAL A 1 72 ? -19.662 1.405 16.457 1.00 90.12 72 VAL A O 1
ATOM 575 N N . LEU A 1 73 ? -17.702 0.572 15.755 1.00 88.50 73 LEU A N 1
ATOM 576 C CA . LEU A 1 73 ? -17.408 -0.125 17.005 1.00 88.50 73 LEU A CA 1
ATOM 577 C C . LEU A 1 73 ? -17.289 0.853 18.186 1.00 88.50 73 LEU A C 1
ATOM 579 O O . LEU A 1 73 ? -17.896 0.621 19.226 1.00 88.50 73 LEU A O 1
ATOM 583 N N . GLU A 1 74 ? -16.572 1.963 18.027 1.00 90.88 74 GLU A N 1
ATOM 584 C CA . GLU A 1 74 ? -16.423 3.000 19.059 1.00 90.88 74 GLU A CA 1
ATOM 585 C C . GLU A 1 74 ? -17.758 3.675 19.411 1.00 90.88 74 GLU A C 1
ATOM 587 O O . GLU A 1 74 ? -18.046 3.935 20.582 1.00 90.88 74 GLU A O 1
ATOM 592 N N . GLN A 1 75 ? -18.621 3.908 18.421 1.00 87.38 75 GLN A N 1
ATOM 593 C CA . GLN A 1 75 ? -19.982 4.396 18.655 1.00 87.38 75 GLN A CA 1
ATOM 594 C C . GLN A 1 75 ? -20.807 3.390 19.465 1.00 87.38 75 GLN A C 1
ATOM 596 O O . GLN A 1 75 ? -21.469 3.772 20.425 1.00 87.38 75 GLN A O 1
ATOM 601 N N . LEU A 1 76 ? -20.726 2.097 19.143 1.00 86.12 76 LEU A N 1
ATOM 602 C CA . LEU A 1 76 ? -21.420 1.057 19.907 1.00 86.12 76 LEU A CA 1
ATOM 603 C C . LEU A 1 76 ? -20.890 0.950 21.340 1.00 86.12 76 LEU A C 1
ATOM 605 O O . LEU A 1 76 ? -21.679 0.815 22.270 1.00 86.12 76 LEU A O 1
ATOM 609 N N . LEU A 1 77 ? -19.574 1.053 21.532 1.00 85.56 77 LEU A N 1
ATOM 610 C CA . LEU A 1 77 ? -18.954 1.025 22.858 1.00 85.56 77 LEU A CA 1
ATOM 611 C C . LEU A 1 77 ? -19.307 2.266 23.692 1.00 85.56 77 LEU A C 1
ATOM 613 O O . LEU A 1 77 ? -19.527 2.142 24.893 1.00 85.56 77 LEU A O 1
ATOM 617 N N . SER A 1 78 ? -19.403 3.448 23.075 1.00 82.44 78 SER A N 1
ATOM 618 C CA . SER A 1 78 ? -19.778 4.686 23.780 1.00 82.44 78 SER A CA 1
ATOM 619 C C . SER A 1 78 ? -21.265 4.752 24.144 1.00 82.44 78 SER A C 1
ATOM 621 O O . SER A 1 78 ? -21.613 5.305 25.184 1.00 82.44 78 SER A O 1
ATOM 623 N N . VAL A 1 79 ? -22.140 4.147 23.334 1.00 72.12 79 VAL A N 1
ATOM 624 C CA . VAL A 1 79 ? -23.583 4.021 23.612 1.00 72.12 79 VAL A CA 1
ATOM 625 C C . VAL A 1 79 ? -23.882 2.840 24.555 1.00 72.12 79 VAL A C 1
ATOM 627 O O . VAL A 1 79 ? -24.906 2.826 25.235 1.00 72.12 79 VAL A O 1
ATOM 630 N N . GLY A 1 80 ? -22.977 1.859 24.632 1.00 56.16 80 GLY A N 1
ATOM 631 C CA . GLY A 1 80 ? -23.188 0.534 25.215 1.00 56.16 80 GLY A CA 1
ATOM 632 C C . GLY A 1 80 ? -22.419 0.225 26.502 1.00 56.16 80 GLY A C 1
ATOM 633 O O . GLY A 1 80 ? -21.937 -0.895 26.657 1.00 56.16 80 GLY A O 1
ATOM 634 N N . SER A 1 81 ? -22.405 1.136 27.484 1.00 51.75 81 SER A N 1
ATOM 635 C CA . SER A 1 81 ? -22.334 0.714 28.900 1.00 51.75 81 SER A CA 1
ATOM 636 C C . SER A 1 81 ? -23.603 -0.037 29.347 1.00 51.75 81 SER A C 1
ATOM 638 O O . SER A 1 81 ? -23.671 -0.546 30.464 1.00 51.75 81 SER A O 1
ATOM 640 N N . MET A 1 82 ? -24.597 -0.177 28.462 1.00 50.91 82 MET A N 1
ATOM 641 C CA . MET A 1 82 ? -25.752 -1.045 28.639 1.00 50.91 82 MET A CA 1
ATOM 642 C C . MET A 1 82 ? -25.983 -1.917 27.393 1.00 50.91 82 MET A C 1
ATOM 644 O O . MET A 1 82 ? -26.209 -1.420 26.296 1.00 50.91 82 MET A O 1
ATOM 648 N N . VAL A 1 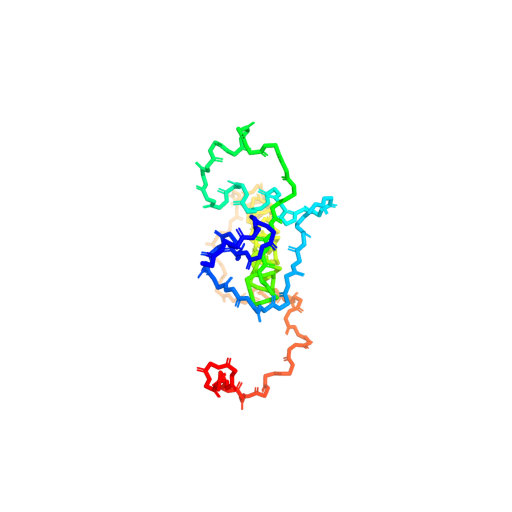83 ? -26.016 -3.234 27.627 1.00 49.94 83 VAL A N 1
ATOM 649 C CA . VAL A 1 83 ? -26.551 -4.306 26.761 1.00 49.94 83 VAL A CA 1
ATOM 650 C C . VAL A 1 83 ? -25.632 -4.843 25.648 1.00 49.94 83 VAL A C 1
ATOM 652 O O . VAL A 1 83 ? -25.895 -4.697 24.458 1.00 49.94 83 VAL A O 1
ATOM 655 N N . LEU A 1 84 ? -24.638 -5.653 26.035 1.00 45.25 84 LEU A N 1
ATOM 656 C CA . LEU A 1 84 ? -24.193 -6.777 25.199 1.00 45.25 84 LEU A CA 1
ATOM 657 C C . LEU A 1 84 ? -25.024 -8.016 25.541 1.00 45.25 84 LEU A C 1
ATOM 659 O O . LEU A 1 84 ? -24.637 -8.862 26.342 1.00 45.25 84 LEU A O 1
ATOM 663 N N . SER A 1 85 ? -26.210 -8.101 24.948 1.00 49.28 85 SER A N 1
ATOM 664 C CA . SER A 1 85 ? -27.013 -9.326 24.911 1.00 49.28 85 SER A CA 1
ATOM 665 C C . SER A 1 85 ? -27.944 -9.317 23.702 1.00 49.28 85 SER A C 1
ATOM 667 O O . SER A 1 85 ? -29.151 -9.377 23.885 1.00 49.28 85 SER A O 1
ATOM 669 N N . ILE A 1 86 ? -27.428 -9.247 22.468 1.00 52.94 86 ILE A N 1
ATOM 670 C CA . ILE A 1 86 ? -28.202 -9.731 21.311 1.00 52.94 86 ILE A CA 1
ATOM 671 C C . ILE A 1 86 ? -27.297 -10.492 20.325 1.00 52.94 86 ILE A C 1
ATOM 673 O O . ILE A 1 86 ? -26.346 -9.919 19.789 1.00 52.94 86 ILE A O 1
ATOM 677 N N . PRO A 1 87 ? -27.614 -11.769 20.038 1.00 52.66 87 PRO A N 1
ATOM 678 C CA . PRO A 1 87 ? -27.084 -12.519 18.912 1.00 52.66 87 PRO A CA 1
ATOM 679 C C . PRO A 1 87 ? -27.953 -12.252 17.678 1.00 52.66 87 PRO A C 1
ATOM 681 O O . PRO A 1 87 ? -29.017 -12.847 17.557 1.00 52.66 87 PRO A O 1
ATOM 684 N N . SER A 1 88 ? -27.562 -11.350 16.772 1.00 45.06 88 SER A N 1
ATOM 685 C CA . SER A 1 88 ? -27.968 -11.375 15.348 1.00 45.06 88 SER A CA 1
ATOM 686 C C . SER A 1 88 ? -27.480 -10.142 14.580 1.00 45.06 88 SER A C 1
ATOM 688 O O . SER A 1 88 ? -27.895 -9.020 14.831 1.00 45.06 88 SER A O 1
ATOM 690 N N . ILE A 1 89 ? -26.616 -10.401 13.595 1.00 48.94 89 ILE A N 1
ATOM 691 C CA . ILE A 1 89 ? -26.629 -9.796 12.255 1.00 48.94 89 ILE A CA 1
ATOM 692 C C . ILE A 1 89 ? -26.900 -8.280 12.237 1.00 48.94 89 ILE A C 1
ATOM 694 O O . ILE A 1 89 ? -27.960 -7.818 11.811 1.00 48.94 89 ILE A O 1
ATOM 698 N N . ILE A 1 90 ? -25.882 -7.482 12.568 1.00 43.84 90 ILE A N 1
ATOM 699 C CA . ILE A 1 90 ? -25.789 -6.152 11.963 1.00 43.84 90 ILE A CA 1
ATOM 700 C C . ILE A 1 90 ? -25.522 -6.416 10.484 1.00 43.84 90 ILE A C 1
ATOM 702 O O . ILE A 1 90 ? -24.420 -6.805 10.094 1.00 43.84 90 ILE A O 1
ATOM 706 N N . THR A 1 91 ? -26.557 -6.276 9.657 1.00 44.81 91 THR A N 1
ATOM 707 C CA . THR A 1 91 ? -26.402 -6.305 8.203 1.00 44.81 91 THR A CA 1
ATOM 708 C C . THR A 1 91 ? -25.673 -5.025 7.820 1.00 44.81 91 THR A C 1
ATOM 710 O O . THR A 1 91 ? -26.285 -4.021 7.463 1.00 44.81 91 THR A O 1
ATOM 713 N N . TYR A 1 92 ? -24.348 -5.036 7.946 1.00 46.12 92 TYR A N 1
ATOM 714 C CA . TYR A 1 92 ? -23.512 -4.019 7.344 1.00 46.12 92 TYR A CA 1
ATOM 715 C C . TYR A 1 92 ? -23.767 -4.134 5.843 1.00 46.12 92 TYR A C 1
ATOM 717 O O . TYR A 1 92 ? -23.416 -5.145 5.225 1.00 46.12 92 TYR A O 1
ATOM 725 N N . LYS A 1 93 ? -24.439 -3.141 5.247 1.00 44.12 93 LYS A N 1
ATOM 726 C CA . LYS A 1 93 ? -24.467 -2.995 3.791 1.00 44.12 93 LYS A CA 1
ATOM 727 C C . LYS A 1 93 ? -23.044 -2.675 3.371 1.00 44.12 93 LYS A C 1
ATOM 729 O O . LYS A 1 93 ? -22.663 -1.523 3.205 1.00 44.12 93 LYS A O 1
ATOM 734 N N . SER A 1 94 ? -22.243 -3.725 3.254 1.00 44.94 94 SER A N 1
ATOM 735 C CA . SER A 1 94 ? -20.927 -3.633 2.671 1.00 44.94 94 SER A CA 1
ATOM 736 C C . SER A 1 94 ? -21.090 -2.965 1.300 1.00 44.94 94 SER A C 1
ATOM 738 O O . SER A 1 94 ? -21.977 -3.354 0.530 1.00 44.94 94 SER A O 1
ATOM 740 N N . PRO A 1 95 ? -20.217 -2.020 0.930 1.00 43.81 95 PRO A N 1
ATOM 741 C CA . PRO A 1 95 ? -20.112 -1.543 -0.449 1.00 43.81 95 PRO A CA 1
ATOM 742 C C . PRO A 1 95 ? -19.789 -2.669 -1.455 1.00 43.81 95 PRO A C 1
ATOM 744 O O . PRO A 1 95 ? -19.663 -2.425 -2.651 1.00 43.81 95 PRO A O 1
ATOM 747 N N . LEU A 1 96 ? -19.631 -3.913 -0.981 1.00 47.69 96 LEU A N 1
ATOM 748 C CA . LEU A 1 96 ? -19.371 -5.113 -1.763 1.00 47.69 96 LEU A CA 1
ATOM 749 C C . LEU A 1 96 ? -20.630 -5.664 -2.457 1.00 47.69 96 LEU A C 1
ATOM 751 O O . LEU A 1 96 ? -20.504 -6.587 -3.257 1.00 47.69 96 LEU A O 1
ATOM 755 N N . LEU A 1 97 ? -21.825 -5.092 -2.255 1.00 41.47 97 LEU A N 1
ATOM 756 C CA . LEU A 1 97 ? -23.034 -5.514 -2.981 1.00 41.47 97 LEU A CA 1
ATOM 757 C C . LEU A 1 97 ? -23.144 -4.929 -4.406 1.00 41.47 97 LEU A C 1
ATOM 759 O O . LEU A 1 97 ? -24.232 -4.664 -4.903 1.00 41.47 97 LEU A O 1
ATOM 763 N N . ASN A 1 98 ? -22.008 -4.722 -5.068 1.00 35.16 98 ASN A N 1
ATOM 764 C CA . ASN A 1 98 ? -21.943 -4.693 -6.530 1.00 35.16 98 ASN A CA 1
ATOM 765 C C . ASN A 1 98 ? -20.772 -5.535 -7.058 1.00 35.16 98 ASN A C 1
ATOM 767 O O . ASN A 1 98 ? -20.295 -5.357 -8.178 1.00 35.16 98 ASN A O 1
ATOM 771 N N . ILE A 1 99 ? -20.280 -6.464 -6.235 1.00 43.62 99 ILE A N 1
ATOM 772 C CA . ILE A 1 99 ? -19.477 -7.568 -6.726 1.00 43.62 99 ILE A CA 1
ATOM 773 C C . ILE A 1 99 ? -20.485 -8.629 -7.131 1.00 43.62 99 ILE A C 1
ATOM 775 O O . ILE A 1 99 ? -21.032 -9.344 -6.292 1.00 43.62 99 ILE A O 1
ATOM 779 N N . GLY A 1 100 ? -20.727 -8.727 -8.435 1.00 32.62 100 GLY A N 1
ATOM 780 C CA . GLY A 1 100 ? -21.129 -9.993 -9.013 1.00 32.62 100 GLY A CA 1
ATOM 781 C C . GLY A 1 100 ? -20.120 -11.038 -8.552 1.00 32.62 100 GLY A C 1
ATOM 782 O O . GLY A 1 100 ? -19.024 -11.138 -9.102 1.00 32.62 100 GLY A O 1
ATOM 783 N N . LEU A 1 101 ? -20.489 -11.790 -7.514 1.00 38.88 101 LEU A N 1
ATOM 784 C CA . LEU A 1 101 ? -19.908 -13.071 -7.143 1.00 38.88 101 LEU A CA 1
ATOM 785 C C . LEU A 1 101 ? -20.213 -14.048 -8.280 1.00 38.88 101 LEU A C 1
ATOM 787 O O . LEU A 1 101 ? -20.975 -14.996 -8.141 1.00 38.88 101 LEU A O 1
ATOM 791 N N . THR A 1 102 ? -19.623 -13.800 -9.445 1.00 34.91 102 THR A N 1
ATOM 792 C CA . THR A 1 102 ? -19.340 -14.881 -10.364 1.00 34.91 102 THR A CA 1
ATOM 793 C C . THR A 1 102 ? -17.994 -15.415 -9.930 1.00 34.91 102 THR A C 1
ATOM 795 O O . THR A 1 102 ? -16.961 -14.754 -9.998 1.00 34.91 102 THR A O 1
ATOM 798 N N . HIS A 1 103 ? -18.057 -16.616 -9.381 1.00 33.72 103 HIS A N 1
ATOM 799 C CA . HIS A 1 103 ? -16.976 -17.574 -9.316 1.00 33.72 103 HIS A CA 1
ATOM 800 C C . HIS A 1 103 ? -16.191 -17.574 -10.645 1.00 33.72 103 HIS A C 1
ATOM 802 O O . HIS A 1 103 ? -16.479 -18.337 -11.561 1.00 33.72 103 HIS A O 1
ATOM 808 N N . ARG A 1 104 ? -15.195 -16.703 -10.784 1.00 33.44 104 ARG A N 1
ATOM 809 C CA . ARG A 1 104 ? -14.098 -16.876 -11.732 1.00 33.44 104 ARG A CA 1
ATOM 810 C C . ARG A 1 104 ? -12.822 -16.596 -10.976 1.00 33.44 104 ARG A C 1
ATOM 812 O O . ARG A 1 104 ? -12.402 -15.461 -10.776 1.00 33.44 104 ARG A O 1
ATOM 819 N N . PHE A 1 105 ? -12.294 -17.704 -10.476 1.00 37.06 105 PHE A N 1
ATOM 820 C CA . PHE A 1 105 ? -10.882 -17.962 -10.299 1.00 37.06 105 PHE A CA 1
ATOM 821 C C . PHE A 1 105 ? -9.983 -16.920 -10.970 1.00 37.06 105 PHE A C 1
ATOM 823 O O . PHE A 1 105 ? -10.099 -16.630 -12.159 1.00 37.06 105 PHE A O 1
ATOM 830 N N . CYS A 1 106 ? -9.045 -16.420 -10.170 1.00 40.09 106 CYS A N 1
ATOM 831 C CA . CYS A 1 106 ? -7.669 -16.182 -10.576 1.00 40.09 106 CYS A CA 1
ATOM 832 C C . CYS A 1 106 ? -7.325 -16.858 -11.920 1.00 40.09 106 CYS A C 1
ATOM 834 O O . CYS A 1 106 ? -7.129 -18.069 -11.973 1.00 40.09 106 CYS A O 1
ATOM 836 N N . GLN A 1 107 ? -7.268 -16.078 -12.999 1.00 42.03 107 GLN A N 1
ATOM 837 C CA . GLN A 1 107 ? -6.761 -16.544 -14.292 1.00 42.03 107 GLN A CA 1
ATOM 838 C C . GLN A 1 107 ? -5.965 -15.456 -15.029 1.00 42.03 107 GLN A C 1
ATOM 840 O O . GLN A 1 107 ? -5.934 -15.417 -16.249 1.00 42.03 107 GLN A O 1
ATOM 845 N N . ILE A 1 108 ? -5.291 -14.566 -14.288 1.00 44.84 108 ILE A N 1
ATOM 846 C CA . ILE A 1 108 ? -4.321 -13.608 -14.865 1.00 44.84 108 ILE A CA 1
ATOM 847 C C . ILE A 1 108 ? -2.924 -13.809 -14.242 1.00 44.84 108 ILE A C 1
ATOM 849 O O . ILE A 1 108 ? -2.100 -12.906 -14.209 1.00 44.84 108 ILE A O 1
ATOM 853 N N . CYS A 1 109 ? -2.639 -15.009 -13.726 1.00 35.41 109 CYS A N 1
ATOM 854 C CA . CYS A 1 109 ? -1.289 -15.399 -13.289 1.00 35.41 109 CYS A CA 1
ATOM 855 C C . CYS A 1 109 ? -0.644 -16.464 -14.197 1.00 35.41 109 CYS A C 1
ATOM 857 O O . CYS A 1 109 ? 0.389 -17.009 -13.832 1.00 35.41 109 CYS A O 1
ATOM 859 N N . HIS A 1 110 ? -1.215 -16.755 -15.370 1.00 33.38 110 HIS A N 1
ATOM 860 C CA . HIS A 1 110 ? -0.581 -17.599 -16.386 1.00 33.38 110 HIS A CA 1
ATOM 861 C C . HIS A 1 110 ? -0.728 -16.956 -17.762 1.00 33.38 110 HIS A C 1
ATOM 863 O O . HIS A 1 110 ? -1.754 -17.143 -18.406 1.00 33.38 110 HIS A O 1
ATOM 869 N N . THR A 1 111 ? 0.287 -16.181 -18.141 1.00 39.03 111 THR A N 1
ATOM 870 C CA . THR A 1 111 ? 0.925 -16.081 -19.470 1.00 39.03 111 THR A CA 1
ATOM 871 C C . THR A 1 111 ? 2.040 -15.059 -19.359 1.00 39.03 111 THR A C 1
ATOM 873 O O . THR A 1 111 ? 1.732 -13.940 -18.888 1.00 39.03 111 THR A O 1
#

Organism: NCBI:txid213953

InterPro domains:
  IPR012934 Zinc finger, AD-type [PS51915] (7-76)
  IPR012934 Zinc finger, AD-type [SM00868] (8-76)

Secondary structure (DSSP, 8-state):
----GGGB-TTT--BSS-EEE-TTSHHHHHHHHHTT--GGG--SPPEEEHHHHHHHHHHHHHHHHHHHHHHHHHHHHHH-SS-----S------TTTT---------SS--

Mean predicted aligned error: 14.09 Å